Protein AF-S7MU90-F1 (afdb_monomer_lite)

InterPro domains:
  IPR001254 Serine proteases, trypsin domain [PF00089] (14-72)
  IPR009003 Peptidase S1, PA clan [SSF50494] (13-73)

Foldseek 3Di:
DDDPPPPDPPPDDLQVDKDWFLDDDPVDDDPSIDIWRFPDKAADPQDVVVRPRVDIDTDTDDDDDDDPRGDDDDDD

Organism: Myotis brandtii (NCBI:txid109478)

Secondary structure (DSSP, 8-state):
----------SS-GGG-EEEES-S-TTS--TT-EEEEEEEEEE---BTTTTBT--EEEEESS----BTTB-PPPP-

Radius of gyration: 14.13 Å; chains: 1; bounding box: 32×28×37 Å

Sequence (76 aa):
MRGLRVQMVLQGNPRIATVVLGAYDLRHRESSRQTFSIRSIRKNGYHPREHLNDLLLLQLEGEDNFTSSVALVLRP

pLDDT: mean 78.92, std 19.51, range [29.7, 95.44]

Structure (mmCIF, N/CA/C/O backbone):
data_AF-S7MU90-F1
#
_entry.id   AF-S7MU90-F1
#
loop_
_atom_site.group_PDB
_atom_site.id
_atom_site.type_symbol
_atom_site.label_atom_id
_atom_site.label_alt_id
_atom_site.label_comp_id
_atom_site.label_asym_id
_atom_site.label_entity_id
_atom_site.label_seq_id
_atom_site.pdbx_PDB_ins_code
_atom_site.Cartn_x
_atom_site.Cartn_y
_atom_site.Cartn_z
_atom_site.occupancy
_atom_site.B_iso_or_equiv
_atom_site.auth_seq_id
_atom_site.auth_comp_id
_atom_site.auth_asym_id
_atom_site.auth_atom_id
_atom_site.pdbx_PDB_model_num
ATOM 1 N N . MET A 1 1 ? -11.922 -15.429 -7.072 1.00 33.47 1 MET A N 1
ATOM 2 C CA . MET A 1 1 ? -10.458 -15.228 -6.954 1.00 33.47 1 MET A CA 1
ATOM 3 C C . MET A 1 1 ? -10.276 -13.972 -6.105 1.00 33.47 1 MET A C 1
ATOM 5 O O . MET A 1 1 ? -10.637 -12.913 -6.583 1.00 33.47 1 MET A O 1
ATOM 9 N N . ARG A 1 2 ? -10.123 -14.028 -4.771 1.00 43.00 2 ARG A N 1
ATOM 10 C CA . ARG A 1 2 ? -8.945 -14.441 -3.974 1.00 43.00 2 ARG A CA 1
ATOM 11 C C . ARG A 1 2 ? -7.637 -13.961 -4.599 1.00 43.00 2 ARG A C 1
ATOM 13 O O . ARG A 1 2 ? -7.185 -14.541 -5.576 1.00 43.00 2 ARG A O 1
ATOM 20 N N . GLY A 1 3 ? -7.090 -12.899 -4.021 1.00 29.70 3 GLY A N 1
ATOM 21 C CA . GLY A 1 3 ? -5.839 -12.273 -4.422 1.00 29.70 3 GLY A CA 1
ATOM 22 C C . GLY A 1 3 ? -5.940 -10.768 -4.227 1.00 29.70 3 GLY A C 1
ATOM 23 O O . GLY A 1 3 ? -6.668 -10.101 -4.958 1.00 29.70 3 GLY A O 1
ATOM 24 N N . LEU A 1 4 ? -5.224 -10.239 -3.235 1.00 33.94 4 LEU A N 1
ATOM 25 C CA . LEU A 1 4 ? -4.896 -8.819 -3.177 1.00 33.94 4 LEU A CA 1
ATOM 26 C C . LEU A 1 4 ? -4.077 -8.495 -4.432 1.00 33.94 4 LEU A C 1
ATOM 28 O O . LEU A 1 4 ? -2.873 -8.722 -4.475 1.00 33.94 4 LEU A O 1
ATOM 32 N N . ARG A 1 5 ? -4.742 -8.018 -5.484 1.00 29.75 5 ARG A N 1
ATOM 33 C CA . ARG A 1 5 ? -4.083 -7.455 -6.661 1.00 29.75 5 ARG A CA 1
ATOM 34 C C . ARG A 1 5 ? -3.971 -5.955 -6.437 1.00 29.75 5 ARG A C 1
ATOM 36 O O . ARG A 1 5 ? -4.879 -5.203 -6.778 1.00 29.75 5 ARG A O 1
ATOM 43 N N . VAL A 1 6 ? -2.861 -5.520 -5.848 1.00 39.66 6 VAL A N 1
ATOM 44 C CA . VAL A 1 6 ? -2.494 -4.100 -5.825 1.00 39.66 6 VAL A CA 1
ATOM 45 C C . VAL A 1 6 ? -1.895 -3.775 -7.189 1.00 39.66 6 VAL A C 1
ATOM 47 O O . VAL A 1 6 ? -0.688 -3.847 -7.385 1.00 39.66 6 VAL A O 1
ATOM 50 N N . GLN A 1 7 ? -2.743 -3.481 -8.176 1.00 33.56 7 GLN A N 1
ATOM 51 C CA . GLN A 1 7 ? -2.260 -2.964 -9.452 1.00 33.56 7 GLN A CA 1
ATOM 52 C C . GLN A 1 7 ? -2.114 -1.449 -9.342 1.00 33.56 7 GLN A C 1
ATOM 54 O O . GLN A 1 7 ? -3.063 -0.697 -9.540 1.00 33.56 7 GLN A O 1
ATOM 59 N N . MET A 1 8 ? -0.909 -1.008 -8.994 1.00 45.66 8 MET A N 1
ATOM 60 C CA . MET A 1 8 ? -0.564 0.405 -8.910 1.00 45.66 8 MET A CA 1
ATOM 61 C C . MET A 1 8 ? 0.136 0.824 -10.206 1.00 45.66 8 MET A C 1
ATOM 63 O O . MET A 1 8 ? 1.356 0.767 -10.322 1.00 45.66 8 MET A O 1
ATOM 67 N N . VAL A 1 9 ? -0.645 1.238 -11.209 1.00 39.25 9 VAL A N 1
ATOM 68 C CA . VAL A 1 9 ? -0.102 1.887 -12.413 1.00 39.25 9 VAL A CA 1
ATOM 69 C C . VAL A 1 9 ? 0.265 3.322 -12.038 1.00 39.25 9 VAL A C 1
ATOM 71 O O . VAL A 1 9 ? -0.579 4.216 -12.037 1.00 39.25 9 VAL A O 1
ATOM 74 N N . LEU A 1 10 ? 1.529 3.559 -11.685 1.00 46.50 10 LEU A N 1
ATOM 75 C CA . LEU A 1 10 ? 2.056 4.909 -11.478 1.00 46.50 10 LEU A CA 1
ATOM 76 C C . LEU A 1 10 ? 2.279 5.609 -12.828 1.00 46.50 10 LEU A C 1
ATOM 78 O O . LEU A 1 10 ? 3.410 5.784 -13.271 1.00 46.50 10 LEU A O 1
ATOM 82 N N . GLN A 1 11 ? 1.190 6.041 -13.462 1.00 38.88 11 GLN A N 1
ATOM 83 C CA . GLN A 1 11 ? 1.209 7.116 -14.462 1.00 38.88 11 GLN A CA 1
ATOM 84 C C . GLN A 1 11 ? 0.638 8.434 -13.896 1.00 38.88 11 GLN A C 1
ATOM 86 O O . GLN A 1 11 ? 0.170 9.283 -14.646 1.00 38.88 11 GLN A O 1
ATOM 91 N N . GLY A 1 12 ? 0.664 8.629 -12.568 1.00 50.75 12 GLY A N 1
ATOM 92 C CA . GLY A 1 12 ? 0.057 9.794 -11.912 1.00 50.75 12 GLY A CA 1
ATOM 93 C C . GLY A 1 12 ? 0.680 10.192 -10.569 1.00 50.75 12 GLY A C 1
ATOM 94 O O . GLY A 1 12 ? 1.595 9.540 -10.062 1.00 50.75 12 GLY A O 1
ATOM 95 N N . ASN A 1 13 ? 0.179 11.302 -10.010 1.00 50.34 13 ASN A N 1
ATOM 96 C CA . ASN A 1 13 ? 0.655 11.923 -8.772 1.00 50.34 13 ASN A CA 1
ATOM 97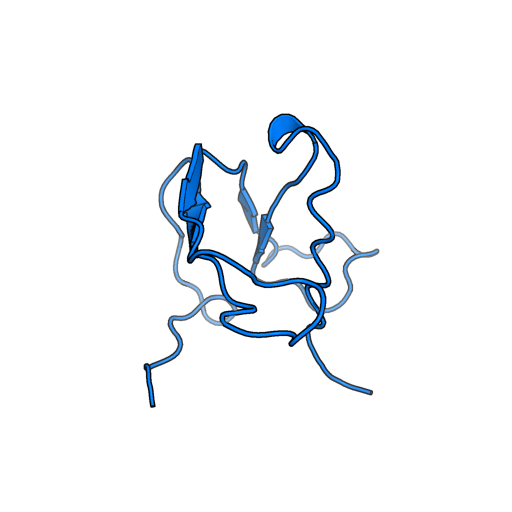 C C . ASN A 1 13 ? 0.432 10.989 -7.558 1.00 50.34 13 ASN A C 1
ATOM 99 O O . ASN A 1 13 ? -0.719 10.662 -7.258 1.00 50.34 13 ASN A O 1
ATOM 103 N N . PRO A 1 14 ? 1.486 10.591 -6.819 1.00 53.56 14 PRO A N 1
ATOM 104 C CA . PRO A 1 14 ? 1.370 9.679 -5.678 1.00 53.56 14 PRO A CA 1
ATOM 105 C C . PRO A 1 14 ? 0.518 10.228 -4.522 1.00 53.56 14 PRO A C 1
ATOM 107 O O . PRO A 1 14 ? 0.081 9.452 -3.680 1.00 53.56 14 PRO A O 1
ATOM 110 N N . ARG A 1 15 ? 0.210 11.535 -4.509 1.00 56.25 15 ARG A N 1
ATOM 111 C CA . ARG A 1 15 ? -0.721 12.153 -3.547 1.00 56.25 15 ARG A CA 1
ATOM 112 C C . ARG A 1 15 ? -2.182 11.701 -3.686 1.00 56.25 15 ARG A C 1
ATOM 114 O O . ARG A 1 15 ? -2.996 12.086 -2.856 1.00 56.25 15 ARG A O 1
ATOM 121 N N . ILE A 1 16 ? -2.531 10.937 -4.723 1.00 68.88 16 ILE A N 1
ATOM 122 C CA . ILE A 1 16 ? -3.919 10.524 -5.006 1.00 68.88 16 ILE A CA 1
ATOM 123 C C . ILE A 1 16 ? -4.216 9.103 -4.480 1.00 68.88 16 ILE A C 1
ATOM 125 O O . ILE A 1 16 ? -5.369 8.683 -4.456 1.00 68.88 16 ILE A O 1
ATOM 129 N N . ALA A 1 17 ? -3.205 8.358 -4.022 1.00 82.00 17 ALA A N 1
ATOM 130 C CA . ALA A 1 17 ? -3.376 6.983 -3.553 1.00 82.00 17 ALA A CA 1
ATOM 131 C C . ALA A 1 17 ? -3.267 6.865 -2.024 1.00 82.00 17 ALA A C 1
ATOM 133 O O . ALA A 1 17 ? -2.432 7.509 -1.389 1.00 82.00 17 ALA A O 1
ATOM 134 N N . THR A 1 18 ? -4.092 5.991 -1.449 1.00 88.00 18 THR A N 1
ATOM 135 C CA . THR A 1 18 ? -4.051 5.589 -0.038 1.00 88.00 18 THR A CA 1
ATOM 136 C C . THR A 1 18 ? -3.866 4.082 0.072 1.00 88.00 18 THR A C 1
ATOM 138 O O . THR A 1 18 ? -4.234 3.325 -0.828 1.00 88.00 18 THR A O 1
ATOM 141 N N . VAL A 1 19 ? -3.287 3.639 1.185 1.00 90.38 19 VAL A N 1
ATOM 142 C CA . VAL A 1 19 ? -3.151 2.219 1.516 1.00 90.38 19 VAL A CA 1
ATOM 143 C C . VAL A 1 19 ? -4.204 1.856 2.549 1.00 90.38 19 VAL A C 1
ATOM 145 O O . VAL A 1 19 ? -4.394 2.576 3.528 1.00 90.38 19 VAL A O 1
ATOM 148 N N . VAL A 1 20 ? -4.903 0.745 2.320 1.00 92.00 20 VAL A N 1
ATOM 149 C CA . VAL A 1 20 ? -5.927 0.226 3.228 1.00 92.00 20 VAL A CA 1
ATOM 150 C C . VAL A 1 20 ? -5.484 -1.141 3.741 1.00 92.00 20 VAL A C 1
ATOM 152 O O . VAL A 1 20 ? -5.344 -2.076 2.956 1.00 92.00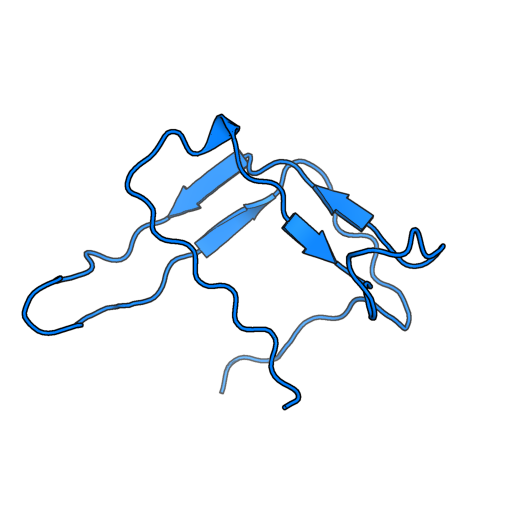 20 VAL A O 1
ATOM 155 N N . LEU A 1 21 ? -5.271 -1.248 5.052 1.00 91.69 21 LEU A N 1
ATOM 156 C CA . LEU A 1 21 ? -4.922 -2.488 5.751 1.00 91.69 21 LEU A CA 1
ATOM 157 C C . LEU A 1 21 ? -6.132 -3.022 6.531 1.00 91.69 21 LEU A C 1
ATOM 159 O O . LEU A 1 21 ? -7.025 -2.256 6.898 1.00 91.69 21 LEU A O 1
ATOM 163 N N . GLY A 1 22 ? -6.163 -4.335 6.783 1.00 90.25 22 GLY A N 1
ATOM 164 C CA . GLY A 1 22 ? -7.199 -4.974 7.604 1.00 90.25 22 GLY A CA 1
ATOM 165 C C . GLY A 1 22 ? -8.602 -4.977 6.988 1.00 90.25 22 GLY A C 1
ATOM 166 O O . GLY A 1 22 ? -9.580 -5.062 7.728 1.00 90.25 22 GLY A O 1
ATOM 167 N N . ALA A 1 23 ? -8.705 -4.858 5.660 1.00 91.88 23 ALA A N 1
ATOM 168 C CA . ALA A 1 23 ? -9.968 -4.883 4.925 1.00 91.88 23 ALA A CA 1
ATOM 169 C C . ALA A 1 23 ? -10.197 -6.232 4.227 1.00 91.88 23 ALA A C 1
ATOM 171 O O . ALA A 1 23 ? -9.281 -6.785 3.613 1.00 91.88 23 ALA A O 1
ATOM 172 N N . TYR A 1 24 ? -11.434 -6.717 4.276 1.00 90.50 24 TYR A N 1
ATOM 173 C CA . TYR A 1 24 ? -11.910 -7.888 3.544 1.00 90.50 24 TYR A CA 1
ATOM 174 C C . TYR A 1 24 ? -12.784 -7.486 2.344 1.00 90.50 24 TYR A C 1
ATOM 176 O O . TYR A 1 24 ? -12.529 -7.950 1.231 1.00 90.50 24 TYR A O 1
ATOM 184 N N . ASP A 1 25 ? -13.751 -6.575 2.528 1.00 89.75 25 ASP A N 1
ATOM 185 C CA . ASP A 1 25 ? -14.504 -5.934 1.432 1.00 89.75 25 ASP A CA 1
ATOM 186 C C . ASP A 1 25 ? -14.225 -4.427 1.415 1.00 89.75 25 ASP A C 1
ATOM 188 O O . ASP A 1 25 ? -14.704 -3.680 2.262 1.00 89.75 25 ASP A O 1
ATOM 192 N N . LEU A 1 26 ? -13.494 -3.954 0.400 1.00 88.62 26 LEU A N 1
ATOM 193 C CA . LEU A 1 26 ? -13.128 -2.538 0.258 1.00 88.62 26 LEU A CA 1
ATOM 194 C C . LEU A 1 26 ? -14.333 -1.592 0.119 1.00 88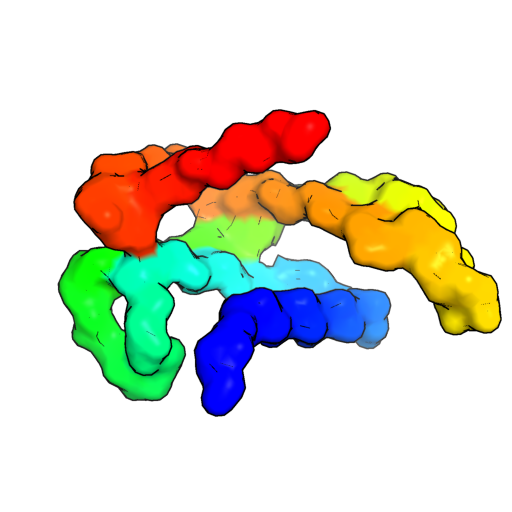.62 26 LEU A C 1
ATOM 196 O O . LEU A 1 26 ? -14.194 -0.390 0.360 1.00 88.62 26 LEU A O 1
ATOM 200 N N . ARG A 1 27 ? -15.504 -2.107 -0.274 1.00 90.94 27 ARG A N 1
ATOM 201 C CA . ARG A 1 27 ? -16.748 -1.327 -0.374 1.00 90.94 27 ARG A CA 1
ATOM 202 C C . ARG A 1 27 ? -17.427 -1.162 0.983 1.00 90.94 27 ARG A C 1
ATOM 204 O O . ARG A 1 27 ? -18.245 -0.258 1.137 1.00 90.94 27 ARG A O 1
ATOM 211 N N . HIS A 1 28 ? -17.106 -2.018 1.951 1.00 89.06 28 HIS A N 1
ATOM 212 C CA . HIS A 1 28 ? -17.653 -1.966 3.297 1.00 89.06 28 HIS A CA 1
ATOM 213 C C . HIS A 1 28 ? -16.667 -1.288 4.259 1.00 89.06 28 HIS A C 1
ATOM 215 O O . HIS A 1 28 ? -15.448 -1.421 4.146 1.00 89.06 28 HIS A O 1
ATOM 221 N N . ARG A 1 29 ? -17.180 -0.506 5.214 1.00 89.44 29 ARG A N 1
ATOM 222 C CA . ARG A 1 29 ? -16.338 0.158 6.218 1.00 89.44 29 ARG A CA 1
ATOM 223 C C . ARG A 1 29 ? -16.270 -0.695 7.481 1.00 89.44 29 ARG A C 1
ATOM 225 O O . ARG A 1 29 ? -17.077 -0.535 8.388 1.00 89.44 29 ARG A O 1
ATOM 232 N N . GLU A 1 30 ? -15.291 -1.586 7.515 1.00 92.50 30 GLU A N 1
ATOM 233 C CA . GLU A 1 30 ? -15.042 -2.510 8.626 1.00 92.50 30 GLU A CA 1
ATOM 234 C C . GLU A 1 30 ? -14.276 -1.833 9.774 1.00 92.50 30 GLU A C 1
ATOM 236 O O . GLU A 1 30 ? -13.504 -0.902 9.547 1.00 92.50 30 GLU A O 1
ATOM 241 N N . SER A 1 31 ? -14.456 -2.308 11.011 1.00 93.44 31 SER A N 1
ATOM 242 C CA . SER A 1 31 ? -13.756 -1.767 12.190 1.00 93.44 31 SER A CA 1
ATOM 243 C C . SER A 1 31 ? -12.257 -2.080 12.204 1.00 93.44 31 SER A C 1
ATOM 245 O O . SER A 1 31 ? -11.479 -1.315 12.764 1.00 93.44 31 SER A O 1
ATOM 247 N N . SER A 1 32 ? -11.839 -3.172 11.561 1.00 90.62 32 SER A N 1
ATOM 248 C CA . SER A 1 32 ? -10.431 -3.555 11.398 1.00 90.62 32 SER A CA 1
ATOM 249 C C . SER A 1 32 ? -9.686 -2.730 10.347 1.00 90.62 32 SER A C 1
ATOM 251 O O . SER A 1 32 ? -8.462 -2.829 10.242 1.00 90.62 32 SER A O 1
ATOM 253 N N . ARG A 1 33 ? -10.411 -1.935 9.551 1.00 91.56 33 ARG A N 1
ATOM 254 C CA . ARG A 1 33 ? -9.855 -1.158 8.448 1.00 91.56 33 ARG A CA 1
ATOM 255 C C . ARG A 1 33 ? -9.002 -0.004 8.971 1.00 91.56 33 ARG A C 1
ATOM 257 O O . ARG A 1 33 ? -9.500 0.886 9.655 1.00 91.56 33 ARG A O 1
ATOM 264 N N . GLN A 1 34 ? -7.758 0.059 8.514 1.00 89.81 34 GLN A N 1
ATOM 265 C CA . GLN A 1 34 ? -6.840 1.173 8.759 1.00 89.81 34 GLN A CA 1
ATOM 266 C C . GLN A 1 34 ? -6.453 1.806 7.419 1.00 89.81 34 GLN A C 1
ATOM 268 O O . GLN A 1 34 ? -6.186 1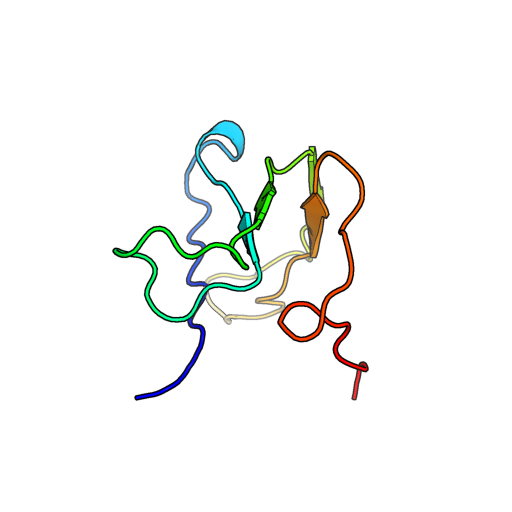.093 6.455 1.00 89.81 34 GLN A O 1
ATOM 273 N N . THR A 1 35 ? -6.507 3.136 7.308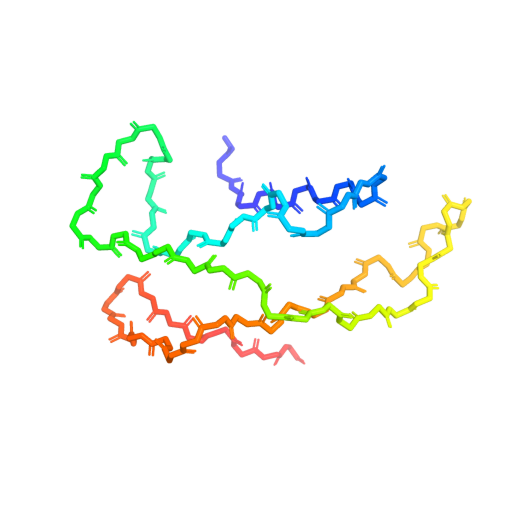 1.00 90.25 35 THR A N 1
ATOM 274 C CA . THR A 1 35 ? -6.228 3.859 6.053 1.00 90.25 35 THR A CA 1
ATOM 275 C C . THR A 1 35 ? -5.067 4.819 6.255 1.00 90.25 35 THR A C 1
ATOM 277 O O . THR A 1 35 ? -5.128 5.668 7.139 1.00 90.25 35 THR A O 1
ATOM 280 N N . PHE A 1 36 ? -4.052 4.703 5.404 1.00 88.00 36 PHE A N 1
ATOM 281 C CA . PHE A 1 36 ? -2.813 5.466 5.491 1.00 88.00 36 PHE A CA 1
ATOM 282 C C . PHE A 1 36 ? -2.562 6.262 4.212 1.00 88.00 36 PHE A C 1
ATOM 284 O O . PHE A 1 36 ? -2.807 5.786 3.097 1.00 88.00 36 PHE A O 1
ATOM 291 N N . SER A 1 37 ? -2.026 7.467 4.381 1.00 88.88 37 SER A N 1
ATOM 292 C CA . SER A 1 37 ? -1.426 8.229 3.286 1.00 88.88 37 SER A CA 1
ATOM 293 C C . SER A 1 37 ? -0.039 7.675 2.960 1.00 88.88 37 SER A C 1
ATOM 295 O O . SER A 1 37 ? 0.645 7.132 3.827 1.00 88.88 37 SER A O 1
ATOM 297 N N . ILE A 1 38 ? 0.399 7.830 1.711 1.00 88.94 38 ILE A N 1
ATOM 298 C CA . ILE A 1 38 ? 1.747 7.437 1.287 1.00 88.94 38 ILE A CA 1
ATOM 299 C C . ILE A 1 38 ? 2.701 8.613 1.521 1.00 88.94 38 ILE A C 1
ATOM 301 O O . ILE A 1 38 ? 2.568 9.659 0.886 1.00 88.94 38 ILE A O 1
ATOM 305 N N . ARG A 1 39 ? 3.692 8.415 2.394 1.00 89.31 39 ARG A N 1
ATOM 306 C CA . ARG A 1 39 ? 4.769 9.373 2.674 1.00 89.31 39 ARG A CA 1
ATOM 307 C C . ARG A 1 39 ? 5.773 9.441 1.533 1.00 89.31 39 ARG A C 1
ATOM 309 O O . ARG A 1 39 ? 6.165 10.516 1.086 1.00 89.31 39 ARG A O 1
ATOM 316 N N . SER A 1 40 ? 6.243 8.279 1.085 1.00 88.88 40 SER A N 1
ATOM 317 C CA . SER A 1 40 ? 7.247 8.188 0.026 1.00 88.88 40 SER A CA 1
ATOM 318 C C . SER A 1 40 ? 7.168 6.862 -0.730 1.00 88.88 40 SER A C 1
ATOM 320 O O . SER A 1 40 ? 6.611 5.878 -0.244 1.00 88.88 40 SER A O 1
ATOM 322 N N . ILE A 1 41 ? 7.725 6.846 -1.943 1.00 89.00 41 ILE A N 1
ATOM 323 C CA . ILE A 1 41 ? 7.794 5.662 -2.803 1.00 89.00 41 ILE A CA 1
ATOM 324 C C . ILE A 1 41 ? 9.254 5.419 -3.163 1.00 89.00 41 ILE A C 1
ATOM 326 O O . ILE A 1 41 ? 9.893 6.275 -3.779 1.00 89.00 41 ILE A O 1
ATOM 330 N N . ARG A 1 42 ? 9.771 4.234 -2.833 1.00 89.75 42 ARG A N 1
ATOM 331 C CA . ARG A 1 42 ? 11.079 3.769 -3.306 1.00 89.75 42 ARG A CA 1
ATOM 332 C C . ARG A 1 42 ? 10.874 2.908 -4.544 1.00 89.75 42 ARG A C 1
ATOM 334 O O . ARG A 1 42 ? 10.227 1.864 -4.484 1.00 89.75 42 ARG A O 1
ATOM 341 N N . LYS A 1 43 ? 11.410 3.378 -5.668 1.00 88.44 43 LYS A N 1
ATOM 342 C CA . LYS A 1 43 ? 11.331 2.708 -6.971 1.00 88.44 43 LYS A CA 1
ATOM 343 C C . LYS A 1 43 ? 12.563 1.833 -7.183 1.00 88.44 43 LYS A C 1
ATOM 345 O O . LYS A 1 43 ? 13.644 2.204 -6.740 1.00 88.44 43 LYS A O 1
ATOM 350 N N . ASN A 1 44 ? 12.400 0.732 -7.914 1.00 88.69 44 ASN A N 1
ATOM 351 C CA . ASN A 1 44 ? 13.477 -0.217 -8.208 1.00 88.69 44 ASN A CA 1
ATOM 352 C C . ASN A 1 44 ? 13.854 -0.279 -9.703 1.00 88.69 44 ASN A C 1
ATOM 354 O O . ASN A 1 44 ? 14.269 -1.315 -10.202 1.00 88.69 44 ASN A O 1
ATOM 358 N N . GLY A 1 45 ? 13.674 0.816 -10.452 1.00 89.69 45 GLY A N 1
ATOM 359 C CA . GLY A 1 45 ? 14.057 0.852 -11.871 1.00 89.69 45 GLY A CA 1
ATOM 360 C C . GLY A 1 45 ? 13.263 -0.123 -12.750 1.00 89.69 45 GLY A C 1
ATOM 361 O O . GLY A 1 45 ? 13.855 -0.877 -13.517 1.00 89.69 45 GLY A O 1
ATOM 362 N N . TYR A 1 46 ? 11.932 -0.116 -12.617 1.00 91.69 46 TYR A N 1
ATOM 363 C CA . TYR A 1 46 ? 11.027 -0.915 -13.447 1.00 91.69 46 TYR A CA 1
ATOM 364 C C . TYR A 1 46 ? 11.291 -0.698 -14.945 1.00 91.69 46 TYR A C 1
ATOM 366 O O . TYR A 1 46 ? 11.282 0.445 -15.414 1.00 91.69 46 TYR A O 1
ATOM 374 N N . HIS A 1 47 ? 11.490 -1.787 -15.693 1.00 91.69 47 HIS A N 1
ATOM 375 C CA . HIS A 1 47 ? 11.679 -1.746 -17.142 1.00 91.69 47 HIS A CA 1
ATOM 376 C C . HIS A 1 47 ? 10.392 -2.179 -17.864 1.00 91.69 47 HIS A C 1
ATOM 378 O O . HIS A 1 47 ? 10.086 -3.369 -17.908 1.00 91.69 47 HIS A O 1
ATOM 384 N N . PRO A 1 48 ? 9.624 -1.258 -18.474 1.00 90.25 48 PRO A N 1
ATOM 385 C CA . PRO A 1 48 ? 8.254 -1.540 -18.912 1.00 90.25 48 PRO A CA 1
ATOM 386 C C . PRO A 1 48 ? 8.145 -2.496 -20.101 1.00 90.25 48 PRO A C 1
ATOM 388 O O . PRO A 1 48 ? 7.094 -3.098 -20.290 1.00 90.25 48 PRO A O 1
ATOM 391 N N . ARG A 1 49 ? 9.201 -2.621 -20.914 1.00 95.31 49 ARG A N 1
ATOM 392 C CA . ARG A 1 49 ? 9.214 -3.522 -22.078 1.00 95.31 49 ARG A CA 1
ATOM 393 C C . ARG A 1 49 ? 9.531 -4.964 -21.699 1.00 95.31 49 ARG A C 1
ATOM 395 O O . ARG A 1 49 ? 9.037 -5.881 -22.334 1.00 95.31 49 ARG A O 1
ATOM 402 N N . GLU A 1 50 ? 10.375 -5.136 -20.688 1.00 95.44 50 GLU A N 1
ATOM 403 C CA . GLU A 1 50 ? 10.879 -6.448 -20.261 1.00 95.44 50 GLU A CA 1
ATOM 404 C C . GLU A 1 50 ? 10.237 -6.909 -18.946 1.00 95.44 50 GLU A C 1
ATOM 406 O O . GLU A 1 50 ? 10.513 -8.004 -18.473 1.00 95.44 50 GLU A O 1
ATOM 411 N N . HIS A 1 51 ? 9.393 -6.066 -18.344 1.00 90.81 51 HIS A N 1
ATOM 412 C CA . HIS A 1 51 ? 8.759 -6.269 -17.040 1.00 90.81 51 HIS A CA 1
ATOM 413 C C . HIS A 1 51 ? 9.747 -6.562 -15.899 1.00 90.81 51 HIS A C 1
ATOM 415 O O . HIS A 1 51 ? 9.394 -7.171 -14.889 1.00 90.81 51 HIS A O 1
ATOM 421 N N . LEU A 1 52 ? 10.996 -6.110 -16.037 1.00 93.94 52 LEU A N 1
ATOM 422 C CA . LEU A 1 52 ? 12.017 -6.288 -15.011 1.00 93.94 52 LEU A CA 1
ATOM 423 C C . LEU A 1 52 ? 11.763 -5.346 -13.841 1.00 93.94 52 LEU A C 1
ATOM 425 O O . LEU A 1 52 ? 11.353 -4.200 -14.034 1.00 93.94 52 LEU A O 1
ATOM 429 N N . ASN A 1 53 ? 12.083 -5.820 -12.636 1.00 92.88 53 ASN A N 1
ATOM 430 C CA . ASN A 1 53 ? 11.991 -5.051 -11.396 1.00 92.88 53 ASN A CA 1
ATOM 431 C C . ASN A 1 53 ? 10.594 -4.462 -11.140 1.00 92.88 53 ASN A C 1
ATOM 433 O O . ASN A 1 53 ? 10.478 -3.317 -10.696 1.00 92.88 53 ASN A O 1
ATOM 437 N N . ASP A 1 54 ? 9.536 -5.236 -11.404 1.00 89.69 54 ASP A N 1
ATOM 438 C CA . ASP A 1 54 ? 8.147 -4.865 -11.096 1.00 89.69 54 ASP A CA 1
ATOM 439 C C . ASP A 1 54 ? 7.847 -4.972 -9.588 1.00 89.69 54 ASP A C 1
ATOM 441 O O . ASP A 1 54 ? 7.035 -5.768 -9.120 1.00 89.69 54 ASP A O 1
ATOM 445 N N . LEU A 1 55 ? 8.598 -4.204 -8.794 1.00 89.25 55 LEU A N 1
ATOM 446 C CA . LEU A 1 55 ? 8.457 -4.102 -7.348 1.00 89.25 55 LEU A CA 1
ATOM 447 C C . LEU A 1 55 ? 8.815 -2.687 -6.883 1.00 89.25 55 LEU A C 1
ATOM 449 O O . LEU A 1 55 ? 9.756 -2.054 -7.368 1.00 89.25 55 LEU A O 1
ATOM 453 N N . LEU A 1 56 ? 8.065 -2.195 -5.901 1.00 89.75 56 LEU A N 1
ATOM 454 C CA . LEU A 1 56 ? 8.306 -0.923 -5.228 1.00 89.75 56 LEU A CA 1
ATOM 455 C C . LEU A 1 56 ? 8.067 -1.069 -3.725 1.00 89.75 56 LEU A C 1
ATOM 457 O O . LEU A 1 56 ? 7.417 -2.014 -3.281 1.00 89.75 56 LEU A O 1
ATOM 461 N N . LEU A 1 57 ? 8.581 -0.121 -2.943 1.00 90.56 57 LEU A N 1
ATOM 462 C CA . LEU A 1 57 ? 8.273 -0.014 -1.517 1.00 90.56 57 LEU A CA 1
ATOM 463 C C . LEU A 1 57 ? 7.528 1.292 -1.253 1.00 90.56 57 LEU A C 1
ATOM 465 O O . LEU A 1 57 ? 7.958 2.360 -1.698 1.00 90.56 57 LEU A O 1
ATOM 469 N N . LEU A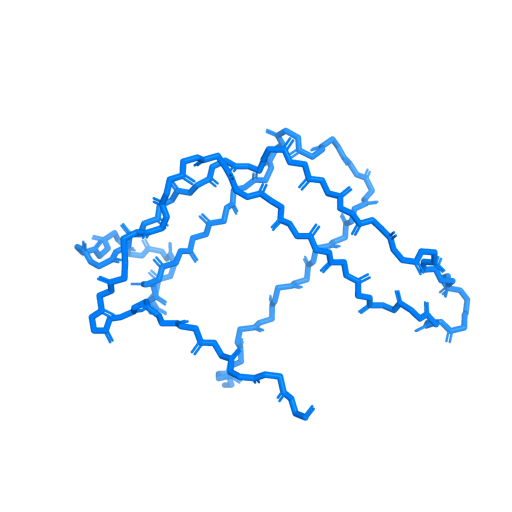 1 58 ? 6.430 1.197 -0.508 1.00 90.44 58 LEU A N 1
ATOM 470 C CA . LEU A 1 58 ? 5.658 2.338 -0.029 1.00 90.44 58 LEU A CA 1
ATOM 471 C C . LEU A 1 58 ? 6.012 2.586 1.434 1.00 90.44 58 LEU A C 1
ATOM 473 O O . LEU A 1 58 ? 5.942 1.674 2.252 1.00 90.44 58 LEU A O 1
ATOM 477 N N . GLN A 1 59 ? 6.385 3.819 1.758 1.00 90.38 59 GLN A N 1
ATOM 478 C CA . GLN A 1 59 ? 6.457 4.276 3.138 1.00 90.38 59 GLN A CA 1
ATOM 479 C C . GLN A 1 59 ? 5.131 4.948 3.483 1.00 90.38 59 GLN A C 1
ATOM 481 O O . GLN A 1 59 ? 4.720 5.873 2.780 1.00 90.38 59 GLN A O 1
ATOM 486 N N . LEU A 1 60 ? 4.472 4.489 4.541 1.00 89.88 60 LEU A N 1
ATOM 487 C CA . LEU A 1 60 ? 3.206 5.046 5.013 1.00 89.88 60 LEU A CA 1
ATOM 488 C C . LEU A 1 60 ? 3.452 6.232 5.961 1.00 89.88 60 LEU A C 1
ATOM 490 O O . LEU A 1 60 ? 4.510 6.328 6.586 1.00 89.88 60 LEU A O 1
ATOM 494 N N . GLU A 1 61 ? 2.503 7.167 6.014 1.00 89.31 61 GLU A N 1
ATOM 495 C CA . GLU A 1 61 ? 2.444 8.206 7.049 1.00 89.31 61 GLU A CA 1
ATOM 496 C C . GLU A 1 61 ? 1.808 7.634 8.322 1.00 89.31 61 GLU A C 1
ATOM 498 O O . GLU A 1 61 ? 0.678 7.153 8.269 1.00 89.31 61 GLU A O 1
ATOM 503 N N . GLY A 1 62 ? 2.496 7.741 9.462 1.00 82.75 62 GLY A N 1
ATOM 504 C CA . GLY A 1 62 ? 2.045 7.200 10.751 1.00 82.75 62 GLY A CA 1
ATOM 505 C C . GLY A 1 62 ? 2.604 5.810 11.073 1.00 82.75 62 GLY A C 1
ATOM 506 O O . GLY A 1 62 ? 3.356 5.232 10.290 1.00 82.75 62 GLY A O 1
ATOM 507 N N . GLU A 1 63 ? 2.268 5.303 12.259 1.00 75.25 63 GLU A N 1
ATOM 508 C CA . GLU A 1 63 ? 2.624 3.949 12.695 1.00 75.25 63 GLU A CA 1
ATOM 509 C C . GLU A 1 63 ? 1.491 2.967 12.384 1.00 75.25 63 GLU A C 1
ATOM 511 O O . GLU A 1 63 ? 0.310 3.285 12.553 1.00 75.25 63 GLU A O 1
ATOM 516 N N . ASP A 1 64 ? 1.855 1.764 11.941 1.00 67.69 64 ASP A N 1
ATOM 517 C CA . ASP A 1 64 ? 0.909 0.672 11.744 1.00 67.69 64 ASP A CA 1
ATOM 518 C C . ASP A 1 64 ? 0.506 0.088 13.105 1.00 67.69 64 ASP A C 1
ATOM 520 O O . ASP A 1 64 ? 1.350 -0.402 13.858 1.00 67.69 64 ASP A O 1
ATOM 524 N N . ASN A 1 65 ? -0.793 0.068 13.411 1.00 78.44 65 ASN A N 1
ATOM 525 C CA . ASN A 1 65 ? -1.279 -0.685 14.563 1.00 78.44 65 ASN A CA 1
ATOM 526 C C . ASN A 1 65 ? -1.445 -2.151 14.159 1.00 78.44 65 ASN A C 1
ATOM 528 O O . ASN A 1 65 ? -2.399 -2.513 13.460 1.00 78.44 65 ASN A O 1
ATOM 532 N N . PHE A 1 66 ? -0.529 -3.007 14.611 1.00 84.50 66 PHE A N 1
ATOM 533 C CA . PHE A 1 66 ? -0.670 -4.450 14.438 1.00 84.50 66 PHE A CA 1
ATOM 534 C C . PHE A 1 66 ? -1.912 -4.956 15.174 1.00 84.50 66 PHE A C 1
ATOM 536 O O . PHE A 1 66 ? -2.161 -4.629 16.333 1.00 84.50 66 PHE A O 1
ATOM 543 N N . THR A 1 67 ? -2.705 -5.765 14.481 1.00 84.75 67 THR A N 1
ATOM 544 C CA . THR A 1 67 ? -3.941 -6.361 15.005 1.00 84.75 67 THR A CA 1
ATOM 545 C C . THR A 1 67 ? -4.038 -7.806 14.531 1.00 84.75 67 THR A C 1
ATOM 547 O O . THR A 1 67 ? -3.242 -8.252 13.708 1.00 84.75 67 THR A O 1
ATOM 550 N N . SER A 1 68 ? -5.060 -8.541 14.969 1.00 87.31 68 SER A N 1
ATOM 551 C CA . SER A 1 68 ? -5.371 -9.854 14.385 1.00 87.31 68 SER A CA 1
ATOM 552 C C . SER A 1 68 ? -5.635 -9.804 12.869 1.00 87.31 68 SER A C 1
ATOM 554 O O . SER A 1 68 ? -5.493 -10.825 12.202 1.00 87.31 68 SER A O 1
ATOM 556 N N . SER A 1 69 ? -5.974 -8.631 12.319 1.00 88.12 69 SER A N 1
ATOM 557 C CA . SER A 1 69 ? -6.242 -8.414 10.889 1.00 88.12 69 SER A CA 1
ATOM 558 C C . SER A 1 69 ? -5.103 -7.708 10.138 1.00 88.12 69 SER A C 1
ATOM 560 O O . SER A 1 69 ? -5.211 -7.511 8.927 1.00 88.12 69 SER A O 1
ATOM 562 N N . VAL A 1 70 ? -4.027 -7.298 10.821 1.00 87.88 70 VAL A N 1
ATOM 563 C CA . VAL A 1 70 ? -2.885 -6.581 10.226 1.00 87.88 70 VAL A CA 1
ATOM 564 C C . VAL A 1 70 ? -1.589 -7.117 10.820 1.00 87.88 70 VAL A C 1
ATOM 566 O O . VAL A 1 70 ? -1.305 -6.893 11.995 1.00 87.88 70 VAL A O 1
ATOM 569 N N . ALA A 1 71 ? -0.796 -7.799 9.994 1.00 90.06 71 ALA A N 1
ATOM 570 C CA . ALA A 1 71 ? 0.444 -8.447 10.402 1.00 90.06 71 ALA A CA 1
ATOM 571 C C . ALA A 1 71 ? 1.534 -8.312 9.333 1.00 90.06 71 ALA A C 1
ATOM 573 O O . ALA A 1 71 ? 1.256 -8.066 8.157 1.00 90.06 71 ALA A O 1
ATOM 574 N N . LEU A 1 72 ? 2.784 -8.507 9.755 1.00 89.56 72 LEU A N 1
ATOM 575 C CA . LEU A 1 72 ? 3.927 -8.580 8.853 1.00 89.56 72 LEU A CA 1
ATOM 576 C C . LEU A 1 72 ? 3.930 -9.903 8.084 1.00 89.56 72 LEU A C 1
ATOM 578 O O . LEU A 1 72 ? 3.618 -10.960 8.631 1.00 89.56 72 LEU A O 1
ATOM 582 N N . VAL A 1 73 ? 4.359 -9.838 6.826 1.00 88.25 73 VAL A N 1
ATOM 583 C CA . VAL A 1 73 ? 4.681 -11.018 6.021 1.00 88.25 73 VAL A CA 1
ATOM 584 C C . VAL A 1 73 ? 6.196 -11.164 5.986 1.00 88.25 73 VAL A C 1
ATOM 586 O O . VAL A 1 73 ? 6.912 -10.210 5.672 1.00 88.25 73 VAL A O 1
ATOM 589 N N . LEU A 1 74 ? 6.685 -12.355 6.333 1.00 85.75 74 LEU A N 1
ATOM 590 C CA . LEU A 1 74 ? 8.108 -12.664 6.261 1.00 85.75 74 LEU A CA 1
ATOM 591 C C . LEU A 1 74 ? 8.561 -12.702 4.803 1.00 85.75 74 LEU A C 1
ATOM 593 O O . LEU A 1 74 ? 7.831 -13.142 3.913 1.00 85.75 74 LEU A O 1
ATOM 597 N N . ARG A 1 75 ? 9.779 -12.219 4.567 1.00 78.31 75 ARG A N 1
ATOM 598 C CA . ARG A 1 75 ? 10.393 -12.290 3.245 1.00 78.31 75 ARG A CA 1
ATOM 599 C C . ARG A 1 75 ? 10.830 -13.748 2.987 1.00 78.31 75 ARG A C 1
ATOM 601 O O . ARG A 1 75 ? 11.366 -14.335 3.929 1.00 78.31 75 ARG A O 1
ATOM 608 N N . PRO A 1 76 ? 10.566 -14.317 1.794 1.00 72.81 76 PRO A N 1
ATOM 609 C CA . PRO A 1 76 ? 11.002 -15.669 1.434 1.00 72.81 76 PRO A CA 1
ATOM 610 C C . PRO A 1 76 ? 12.520 -15.842 1.475 1.00 72.81 76 PRO A C 1
ATOM 612 O O . PRO A 1 76 ? 13.228 -14.828 1.258 1.00 72.81 76 PRO A O 1
#